Protein AF-A0A2K1YVZ6-F1 (afdb_monomer)

pLDDT: mean 75.74, std 20.15, range [35.44, 96.19]

Solvent-accessible surface area (backbone atoms only — not comparable to full-atom values): 6658 Å² total; per-residue (Å²): 130,66,72,62,56,57,52,52,50,51,48,48,52,53,48,57,61,57,52,78,75,61,92,81,87,84,85,90,77,98,65,85,82,42,73,67,54,52,61,62,71,47,50,75,32,50,29,37,39,34,30,75,86,65,38,34,38,37,26,31,30,70,47,71,53,99,67,50,38,34,32,30,33,68,22,32,36,26,54,92,84,38,82,74,49,75,64,32,71,43,78,46,63,23,91,46,54,67,49,76,45,77,48,86,72,67,96,72,89,86,128

Mean predicted aligned error: 11.26 Å

Radius of gyration: 15.01 Å; Cα contacts (8 Å, |Δi|>4): 165; chains: 1; bounding box: 36×34×40 Å

Foldseek 3Di:
DPVVVVVVVVVVVVVVVVVVPDDDDDDDDDDDCDPVNVQVVQAQAWKWWAFPVRKIKTAHWHDADPLGWTWGAQIFIDDPNDTDDTDGTDIDGSVGTPDMDGDPPDPDDDD

Organism: Populus trichocarpa (NCBI:txid3694)

Structure (mmCIF, N/CA/C/O backbone):
data_AF-A0A2K1YVZ6-F1
#
_entry.id   AF-A0A2K1YVZ6-F1
#
loop_
_atom_site.group_PDB
_atom_site.id
_atom_site.type_symbol
_atom_site.label_atom_id
_atom_site.label_alt_id
_atom_site.label_comp_id
_atom_site.label_asym_id
_atom_site.label_entity_id
_atom_site.label_seq_id
_atom_site.pdbx_PDB_ins_code
_atom_site.Cartn_x
_atom_site.Cartn_y
_atom_site.Cartn_z
_atom_site.occupancy
_atom_site.B_iso_or_equiv
_atom_site.auth_seq_id
_atom_site.auth_comp_id
_atom_site.auth_asym_id
_atom_site.auth_atom_id
_atom_site.pdbx_PDB_model_num
ATOM 1 N N . MET A 1 1 ? -8.705 15.170 -15.333 1.00 47.06 1 MET A N 1
ATOM 2 C CA . MET A 1 1 ? -8.164 14.261 -14.290 1.00 47.06 1 MET A CA 1
ATOM 3 C C . MET A 1 1 ? -8.987 12.979 -14.062 1.00 47.06 1 MET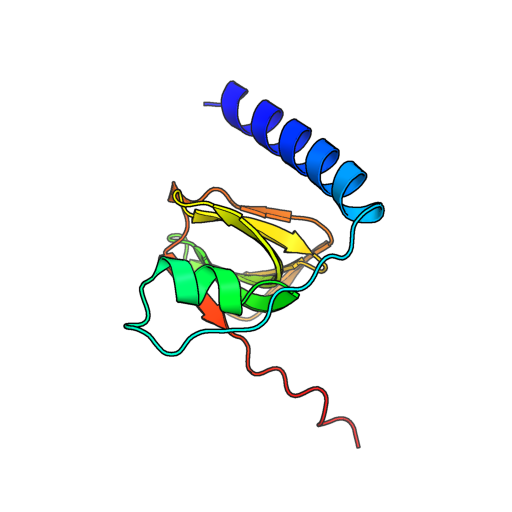 A C 1
ATOM 5 O O . MET A 1 1 ? -8.477 12.074 -13.418 1.00 47.06 1 MET A O 1
ATOM 9 N N . ILE A 1 2 ? -10.214 12.866 -14.598 1.00 42.84 2 ILE A N 1
ATOM 10 C CA . ILE A 1 2 ? -11.127 11.720 -14.373 1.00 42.84 2 ILE A CA 1
ATOM 11 C C . ILE A 1 2 ? -10.910 10.556 -15.366 1.00 42.84 2 ILE A C 1
ATOM 13 O O . ILE A 1 2 ? -11.119 9.399 -15.017 1.00 42.84 2 ILE A O 1
ATOM 17 N N . VAL A 1 3 ? -10.397 10.829 -16.571 1.00 37.12 3 VAL A N 1
ATOM 18 C CA . VAL A 1 3 ? -10.307 9.822 -17.650 1.00 37.12 3 VAL A CA 1
ATOM 19 C C . VAL A 1 3 ? -9.278 8.714 -17.361 1.00 37.12 3 VAL A C 1
ATOM 21 O O . VAL A 1 3 ? -9.484 7.568 -17.746 1.00 37.12 3 VAL A O 1
ATOM 24 N N . THR A 1 4 ? -8.205 8.998 -16.613 1.00 47.78 4 THR A N 1
ATOM 25 C CA . THR A 1 4 ? -7.201 7.974 -16.271 1.00 47.78 4 THR A CA 1
ATOM 26 C C . THR A 1 4 ? -7.686 7.011 -15.183 1.00 47.78 4 THR A C 1
ATOM 28 O O . THR A 1 4 ? -7.359 5.832 -15.231 1.00 47.78 4 THR A O 1
ATOM 31 N N . LEU A 1 5 ? -8.482 7.478 -14.213 1.00 50.41 5 LEU A N 1
ATOM 32 C CA . LEU A 1 5 ? -8.921 6.647 -13.084 1.00 50.41 5 LEU A CA 1
ATOM 33 C C . LEU A 1 5 ? -9.891 5.540 -13.528 1.00 50.41 5 LEU A C 1
ATOM 35 O O . LEU A 1 5 ? -9.784 4.414 -13.051 1.00 50.41 5 LEU A O 1
ATOM 39 N N . LEU A 1 6 ? -10.776 5.832 -14.490 1.00 51.38 6 LEU A N 1
ATOM 40 C CA . LEU A 1 6 ? -11.707 4.842 -15.041 1.00 51.38 6 LEU A CA 1
ATOM 41 C C . LEU A 1 6 ? -10.978 3.759 -15.850 1.00 51.38 6 LEU A C 1
ATOM 43 O O . LEU A 1 6 ? -11.295 2.579 -15.733 1.00 51.38 6 LEU A O 1
ATOM 47 N N . ALA A 1 7 ? -9.965 4.145 -16.633 1.00 55.28 7 ALA A N 1
ATOM 48 C CA . ALA A 1 7 ? -9.156 3.199 -17.396 1.00 55.28 7 ALA A CA 1
ATOM 49 C C . ALA A 1 7 ? -8.346 2.274 -16.474 1.00 55.28 7 ALA A C 1
ATOM 51 O O . ALA A 1 7 ? -8.337 1.068 -16.691 1.00 55.28 7 ALA A O 1
ATOM 52 N N . PHE A 1 8 ? -7.731 2.806 -15.411 1.00 59.25 8 PHE A N 1
ATOM 53 C CA . PHE A 1 8 ? -6.975 1.991 -14.455 1.00 59.25 8 PHE A CA 1
ATOM 54 C C . PHE A 1 8 ? -7.862 1.076 -13.611 1.00 59.25 8 PHE A C 1
ATOM 56 O O . PHE A 1 8 ? -7.460 -0.052 -13.344 1.00 59.25 8 PHE A O 1
ATOM 63 N N . LEU A 1 9 ? -9.074 1.505 -13.246 1.00 56.59 9 LEU A N 1
ATOM 64 C CA . LEU A 1 9 ? -10.025 0.630 -12.565 1.00 56.59 9 LEU A CA 1
ATOM 65 C C . LEU A 1 9 ? -10.519 -0.482 -13.500 1.00 56.59 9 LEU A C 1
ATOM 67 O O . LEU A 1 9 ? -10.553 -1.638 -13.095 1.00 56.59 9 LEU A O 1
ATOM 71 N N . ASN A 1 10 ? -10.809 -0.170 -14.767 1.00 56.06 10 ASN A N 1
ATOM 72 C CA . ASN A 1 10 ? -11.184 -1.173 -15.768 1.00 56.06 10 ASN A CA 1
ATOM 73 C C . ASN A 1 10 ? -10.041 -2.156 -16.064 1.00 56.06 10 ASN A C 1
ATOM 75 O O . ASN A 1 10 ? -10.280 -3.357 -16.162 1.00 56.06 10 ASN A O 1
ATOM 79 N N . VAL A 1 11 ? -8.796 -1.676 -16.148 1.00 63.81 11 VAL A N 1
ATOM 80 C CA . VAL A 1 11 ? -7.602 -2.526 -16.285 1.00 63.81 11 VAL A CA 1
ATOM 81 C C . VAL A 1 11 ? -7.393 -3.367 -15.028 1.00 63.81 11 VAL A C 1
ATOM 83 O O . VAL A 1 11 ? -7.145 -4.558 -15.153 1.00 63.81 11 VAL A O 1
ATOM 86 N N . TYR A 1 12 ? -7.557 -2.810 -13.826 1.00 63.41 12 TYR A N 1
ATOM 87 C CA . TYR A 1 12 ? -7.456 -3.570 -12.579 1.00 63.41 12 TYR A CA 1
ATOM 88 C C . TYR A 1 12 ? -8.527 -4.659 -12.485 1.00 63.41 12 TYR A C 1
ATOM 90 O O . TYR A 1 12 ? -8.206 -5.799 -12.163 1.00 63.41 12 TYR A O 1
ATOM 98 N N . VAL A 1 13 ? -9.781 -4.346 -12.816 1.00 65.25 13 VAL A N 1
ATOM 99 C CA . VAL A 1 13 ? -10.875 -5.325 -12.859 1.00 65.25 13 VAL A CA 1
ATOM 100 C C . VAL A 1 13 ? -10.576 -6.414 -13.897 1.00 65.25 13 VAL A C 1
ATOM 102 O O . VAL A 1 13 ? -10.718 -7.598 -13.593 1.00 65.25 13 VAL A O 1
ATOM 105 N N . ALA A 1 14 ? -10.083 -6.053 -15.085 1.00 61.62 14 ALA A N 1
ATOM 106 C CA . ALA A 1 14 ? -9.698 -7.013 -16.121 1.00 61.62 14 ALA A CA 1
ATOM 107 C C . ALA A 1 14 ? -8.500 -7.895 -15.711 1.00 61.62 14 ALA A C 1
ATOM 109 O O . ALA A 1 14 ? -8.515 -9.107 -15.934 1.00 61.62 14 ALA A O 1
ATOM 110 N N . GLU A 1 15 ? -7.484 -7.318 -15.068 1.00 64.19 15 GLU A N 1
ATOM 111 C CA . GLU A 1 15 ? -6.331 -8.034 -14.513 1.00 64.19 15 GLU A CA 1
ATOM 112 C C . GLU A 1 15 ? -6.756 -8.952 -13.359 1.00 64.19 15 GLU A C 1
ATOM 114 O O . GLU A 1 15 ? -6.308 -10.096 -13.299 1.00 64.19 15 GLU A O 1
ATOM 119 N N . LYS A 1 16 ? -7.680 -8.517 -12.488 1.00 61.38 16 LYS A N 1
ATOM 120 C CA . LYS A 1 16 ? -8.249 -9.343 -11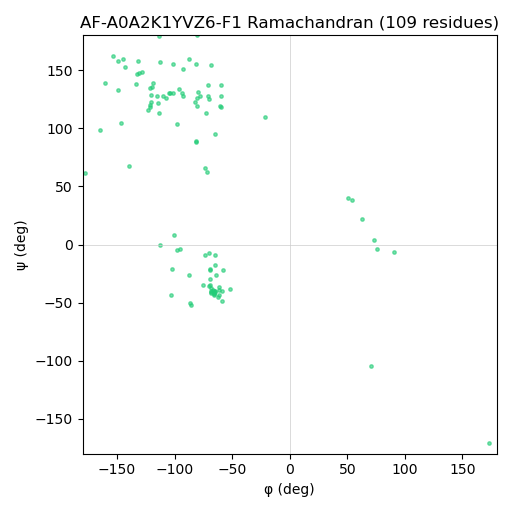.410 1.00 61.38 16 LYS A CA 1
ATOM 121 C C . LYS A 1 16 ? -8.987 -10.562 -11.969 1.00 61.38 16 LYS A C 1
ATOM 123 O O . LYS A 1 16 ? -8.852 -11.661 -11.430 1.00 61.38 16 LYS A O 1
ATOM 128 N N . LEU A 1 17 ? -9.716 -10.393 -13.076 1.00 57.31 17 LEU A N 1
ATOM 129 C CA . LEU A 1 17 ? -10.386 -11.492 -13.779 1.00 57.31 17 LEU A CA 1
ATOM 130 C C . LEU A 1 17 ? -9.385 -12.458 -14.437 1.00 57.31 17 LEU A C 1
ATOM 132 O O . LEU A 1 17 ? -9.554 -13.669 -14.309 1.00 57.31 17 LEU A O 1
ATOM 136 N N . LYS A 1 18 ? -8.304 -11.961 -15.057 1.00 59.62 18 LYS A N 1
ATOM 137 C CA . LYS A 1 18 ? -7.235 -12.806 -15.633 1.00 59.62 18 LYS A CA 1
ATOM 138 C C . LYS A 1 18 ? -6.436 -13.573 -14.577 1.00 59.62 18 LYS A C 1
ATOM 140 O O . LYS A 1 18 ? -6.099 -14.737 -14.784 1.00 59.62 18 LYS A O 1
ATOM 145 N N . LYS A 1 19 ? -6.143 -12.956 -13.429 1.00 55.88 19 LYS A N 1
ATOM 146 C CA . LYS A 1 19 ? -5.316 -13.566 -12.372 1.00 55.88 19 LYS A CA 1
ATOM 147 C C . LYS A 1 19 ? -5.994 -14.732 -11.659 1.00 55.88 19 LYS A C 1
ATOM 149 O O . LYS A 1 19 ? -5.302 -15.597 -11.132 1.00 55.88 19 LYS A O 1
ATOM 154 N N . LYS A 1 20 ? -7.329 -14.814 -11.714 1.00 50.78 20 LYS A N 1
ATOM 1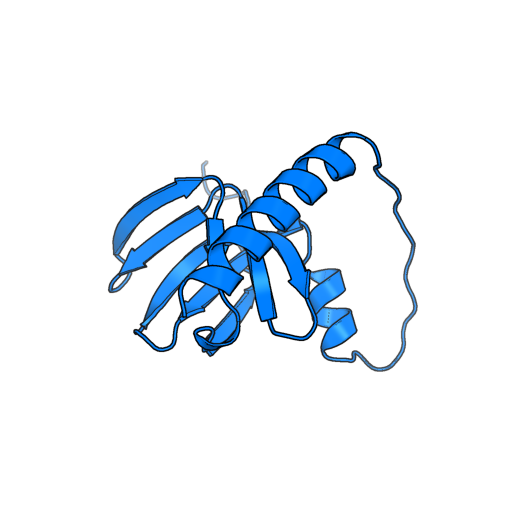55 C CA . LYS A 1 20 ? -8.100 -15.958 -11.199 1.00 50.78 20 LYS A CA 1
ATOM 156 C C . LYS A 1 20 ? -7.819 -17.271 -11.957 1.00 50.78 20 LYS A C 1
ATOM 158 O O . LYS A 1 20 ? -8.249 -18.319 -11.493 1.00 50.78 20 LYS A O 1
ATOM 163 N N . MET A 1 21 ? -7.084 -17.227 -13.077 1.00 47.97 21 MET A N 1
ATOM 164 C CA . MET A 1 21 ? -6.752 -18.388 -13.918 1.00 47.97 21 MET A CA 1
ATOM 165 C C . MET A 1 21 ? -5.264 -18.789 -13.935 1.00 47.97 21 MET A C 1
ATOM 167 O O . MET A 1 21 ? -4.932 -19.764 -14.601 1.00 47.97 21 MET A O 1
ATOM 171 N N . SER A 1 22 ? -4.350 -18.108 -13.229 1.00 46.25 22 SER A N 1
ATOM 172 C CA . SER A 1 22 ? -2.921 -18.468 -13.297 1.00 46.25 22 SER A CA 1
ATOM 173 C C . SER A 1 22 ? -2.178 -18.249 -11.979 1.00 46.25 22 SER A C 1
ATOM 175 O O . SER A 1 22 ? -1.849 -17.122 -11.607 1.00 46.25 22 SER A O 1
ATOM 177 N N . SER A 1 23 ? -1.884 -19.344 -11.271 1.00 38.75 23 SER A N 1
ATOM 178 C CA . SER A 1 23 ? -0.867 -19.374 -10.218 1.00 38.75 23 SER A CA 1
ATOM 179 C C . SER A 1 23 ? 0.436 -19.930 -10.800 1.00 38.75 23 SER A C 1
ATOM 181 O O . SER A 1 23 ? 0.564 -21.136 -10.994 1.00 38.75 23 SER A O 1
ATOM 183 N N . GLY A 1 24 ? 1.405 -19.058 -11.074 1.00 36.94 24 GLY A N 1
ATOM 184 C CA . GLY A 1 24 ? 2.774 -19.432 -11.432 1.00 36.94 24 GLY A CA 1
ATOM 185 C C . GLY A 1 24 ? 3.748 -18.787 -10.453 1.00 36.94 24 GLY A C 1
ATOM 186 O O . GLY A 1 24 ? 3.797 -17.561 -10.353 1.00 36.94 24 GLY A O 1
ATOM 187 N N . GLY A 1 25 ? 4.459 -19.609 -9.682 1.00 43.72 25 GLY A N 1
ATOM 188 C CA . GLY A 1 25 ? 5.516 -19.175 -8.771 1.00 43.72 25 GLY A CA 1
ATOM 189 C C . GLY A 1 25 ? 6.889 -19.226 -9.436 1.00 43.72 25 GLY A C 1
ATOM 190 O O . GLY A 1 25 ? 7.133 -20.089 -10.271 1.00 43.72 25 GLY A O 1
ATOM 191 N N . GLU A 1 26 ? 7.801 -18.355 -9.004 1.00 39.47 26 GLU A N 1
ATOM 192 C CA . GLU A 1 26 ? 9.230 -18.458 -9.317 1.00 39.47 26 GLU A CA 1
ATOM 193 C C . GLU A 1 26 ? 10.091 -18.254 -8.063 1.00 39.47 26 GLU A C 1
ATOM 195 O O . GLU A 1 26 ? 9.806 -17.409 -7.209 1.00 39.47 26 GLU A O 1
ATOM 200 N N . LYS A 1 27 ? 11.129 -19.098 -7.954 1.00 42.38 27 LYS A N 1
ATOM 201 C CA . LYS A 1 27 ? 12.138 -19.148 -6.884 1.00 42.38 27 LYS A CA 1
ATOM 202 C C . LYS A 1 27 ? 13.238 -18.095 -7.088 1.00 42.38 27 LYS A C 1
ATOM 204 O O . LYS A 1 27 ? 13.484 -17.639 -8.195 1.00 42.38 27 LYS A O 1
ATOM 209 N N . GLY A 1 28 ? 13.870 -17.721 -5.972 1.00 49.41 28 GLY A N 1
ATOM 210 C CA . GLY A 1 28 ? 14.662 -16.500 -5.800 1.00 49.41 28 GLY A CA 1
ATOM 211 C C . GLY A 1 28 ? 16.102 -16.480 -6.321 1.00 49.41 28 GLY A C 1
ATOM 212 O O . GLY A 1 28 ? 16.632 -17.462 -6.827 1.00 49.41 28 GLY A O 1
ATOM 213 N N . SER A 1 29 ? 16.737 -15.322 -6.117 1.00 35.47 29 SER A N 1
ATOM 214 C CA . SER A 1 29 ? 18.167 -15.062 -6.300 1.00 35.47 29 SER A CA 1
ATOM 215 C C . SER A 1 29 ? 18.622 -13.980 -5.308 1.00 35.47 29 SER A C 1
ATOM 217 O O . SER A 1 29 ? 17.944 -12.971 -5.109 1.00 35.47 29 SER A O 1
ATOM 219 N N . THR A 1 30 ? 19.744 -14.230 -4.635 1.00 51.25 30 THR A N 1
ATOM 220 C CA . THR A 1 30 ? 20.452 -13.324 -3.725 1.00 51.25 30 THR A CA 1
ATOM 221 C C . THR A 1 30 ? 21.328 -12.360 -4.523 1.00 51.25 30 THR A C 1
ATOM 223 O O . THR A 1 30 ? 22.499 -12.635 -4.763 1.00 51.25 30 THR A O 1
ATOM 226 N N . THR A 1 31 ? 20.773 -11.218 -4.910 1.00 46.69 31 THR A N 1
ATOM 227 C CA . THR A 1 31 ? 21.507 -10.079 -5.479 1.00 46.69 31 THR A CA 1
ATOM 228 C C . THR A 1 31 ? 20.879 -8.784 -4.968 1.00 46.69 31 THR A C 1
ATOM 230 O O . THR A 1 31 ? 19.725 -8.770 -4.545 1.00 46.69 31 THR A O 1
ATOM 233 N N . THR A 1 32 ? 21.689 -7.728 -4.891 1.00 52.50 32 THR A N 1
ATOM 234 C CA . THR A 1 32 ? 21.397 -6.365 -4.415 1.00 52.50 32 THR A CA 1
ATOM 235 C C . THR A 1 32 ? 19.904 -6.030 -4.445 1.00 52.50 32 THR A C 1
ATOM 237 O O . THR A 1 32 ? 19.332 -5.913 -5.523 1.00 52.50 32 THR A O 1
ATOM 240 N N . LYS A 1 33 ? 19.260 -5.906 -3.272 1.00 68.38 33 LYS A N 1
ATOM 241 C CA . LYS A 1 33 ? 17.807 -5.689 -3.182 1.00 68.38 33 LYS A CA 1
ATOM 242 C C . LYS A 1 33 ? 17.454 -4.342 -3.796 1.00 68.38 33 LYS A C 1
ATOM 244 O O . LYS A 1 33 ? 17.538 -3.311 -3.128 1.00 68.38 33 LYS A O 1
ATOM 249 N N . THR A 1 34 ? 17.069 -4.348 -5.065 1.00 80.38 34 THR A N 1
ATOM 250 C CA . THR A 1 34 ? 16.540 -3.148 -5.695 1.00 80.38 34 THR A CA 1
ATOM 251 C C . THR A 1 34 ? 15.182 -2.831 -5.063 1.00 80.38 34 THR A C 1
ATOM 253 O O . THR A 1 34 ? 14.497 -3.738 -4.570 1.00 80.38 34 THR A O 1
ATOM 256 N N . PRO A 1 35 ? 14.738 -1.564 -5.078 1.00 77.56 35 PRO A N 1
ATOM 257 C CA . PRO A 1 35 ? 13.389 -1.224 -4.643 1.00 77.56 35 PRO A CA 1
ATOM 258 C C . PRO A 1 35 ? 12.330 -2.081 -5.349 1.00 77.56 35 PRO A C 1
ATOM 260 O O . PRO A 1 35 ? 11.411 -2.567 -4.702 1.00 77.56 35 PRO A O 1
ATOM 263 N N . ALA A 1 36 ? 12.510 -2.375 -6.641 1.00 80.00 36 ALA A N 1
ATOM 264 C CA . ALA A 1 36 ? 11.607 -3.230 -7.408 1.00 80.00 36 ALA A CA 1
ATOM 265 C C . ALA A 1 36 ? 11.517 -4.671 -6.865 1.00 80.00 36 ALA A C 1
ATOM 267 O O . ALA A 1 36 ? 10.431 -5.255 -6.852 1.00 80.00 36 ALA A O 1
ATOM 268 N N . ASP A 1 37 ? 12.619 -5.242 -6.374 1.00 83.88 37 ASP A N 1
ATOM 269 C CA . ASP A 1 37 ? 12.614 -6.584 -5.777 1.00 83.88 37 ASP A CA 1
ATOM 270 C C . ASP A 1 37 ? 11.883 -6.602 -4.437 1.00 83.88 37 ASP A C 1
ATOM 272 O O . ASP A 1 37 ? 11.143 -7.546 -4.140 1.00 83.88 37 ASP A O 1
ATOM 276 N N . PHE A 1 38 ? 12.004 -5.524 -3.655 1.00 83.56 38 PHE A N 1
ATOM 277 C CA . PHE A 1 38 ? 11.190 -5.350 -2.456 1.00 83.56 38 PHE A CA 1
ATOM 278 C C . PHE A 1 38 ? 9.698 -5.350 -2.805 1.00 83.56 38 PHE A C 1
ATOM 280 O O . PHE A 1 38 ? 8.950 -6.134 -2.218 1.00 83.56 38 PHE A O 1
ATOM 287 N N . LEU A 1 39 ? 9.280 -4.573 -3.811 1.00 82.12 39 LEU A N 1
ATOM 288 C CA . LEU A 1 39 ? 7.883 -4.502 -4.262 1.00 82.12 39 LEU A CA 1
ATOM 289 C C . LEU A 1 39 ? 7.340 -5.870 -4.706 1.00 82.12 39 LEU A C 1
ATOM 291 O O . LEU A 1 39 ? 6.210 -6.227 -4.370 1.00 82.12 39 LEU A O 1
ATOM 295 N N . LYS A 1 40 ? 8.149 -6.680 -5.398 1.00 82.88 40 LYS A N 1
ATOM 296 C CA . LYS A 1 40 ? 7.777 -8.059 -5.757 1.00 82.88 40 LYS A CA 1
ATOM 297 C C . LYS A 1 40 ? 7.620 -8.949 -4.522 1.00 82.88 40 LYS A C 1
ATOM 299 O O . LYS A 1 40 ? 6.675 -9.731 -4.461 1.00 82.88 40 LYS A O 1
ATOM 304 N N . SER A 1 41 ? 8.507 -8.810 -3.536 1.00 85.44 41 SER A N 1
ATOM 305 C CA . SER A 1 41 ? 8.536 -9.659 -2.335 1.00 85.44 41 SER A CA 1
ATOM 306 C C . SER A 1 41 ? 7.353 -9.456 -1.380 1.00 85.44 41 SER A C 1
ATOM 308 O O . SER A 1 41 ? 7.045 -10.346 -0.586 1.00 85.44 41 SER A O 1
ATOM 310 N N . ILE A 1 42 ? 6.694 -8.296 -1.447 1.00 87.69 42 ILE A N 1
ATOM 311 C CA . ILE A 1 42 ? 5.569 -7.940 -0.571 1.00 87.69 42 ILE A CA 1
ATOM 312 C C . ILE A 1 42 ? 4.197 -8.242 -1.188 1.00 87.69 42 ILE A C 1
ATOM 314 O O . ILE A 1 42 ? 3.178 -8.085 -0.517 1.00 87.69 42 ILE A O 1
ATOM 318 N N . ARG A 1 43 ? 4.146 -8.706 -2.444 1.00 89.06 43 ARG A N 1
ATOM 319 C CA . ARG A 1 43 ? 2.898 -9.136 -3.095 1.00 89.06 43 ARG A CA 1
ATOM 320 C C . ARG A 1 43 ? 2.247 -10.284 -2.319 1.00 89.06 43 ARG A C 1
ATOM 322 O O . ARG A 1 43 ? 2.924 -11.207 -1.878 1.00 89.06 43 ARG A O 1
ATOM 329 N N . GLY A 1 44 ? 0.928 -10.222 -2.166 1.00 89.44 44 GLY A N 1
ATOM 330 C CA . GLY A 1 44 ? 0.124 -11.181 -1.407 1.00 89.44 44 GLY A CA 1
ATOM 331 C C . GLY A 1 44 ? 0.273 -11.075 0.113 1.00 89.44 44 GLY A C 1
ATOM 332 O O . GLY A 1 44 ? -0.295 -11.895 0.827 1.00 89.44 44 GLY A O 1
ATOM 333 N N . ARG A 1 45 ? 1.033 -10.100 0.632 1.00 91.81 45 ARG A N 1
ATOM 334 C CA . ARG A 1 45 ? 1.232 -9.914 2.075 1.00 91.81 45 ARG A CA 1
ATOM 335 C C . ARG A 1 45 ? 0.371 -8.772 2.618 1.00 91.81 45 ARG A C 1
ATOM 337 O O . ARG A 1 45 ? 0.050 -7.845 1.869 1.00 91.81 45 ARG A O 1
ATOM 344 N N . PRO A 1 46 ? 0.044 -8.795 3.922 1.00 94.38 46 PRO A N 1
ATOM 345 C CA . PRO A 1 46 ? -0.517 -7.643 4.607 1.00 94.38 46 PRO A CA 1
ATOM 346 C C . PRO A 1 46 ? 0.432 -6.443 4.543 1.00 94.38 46 P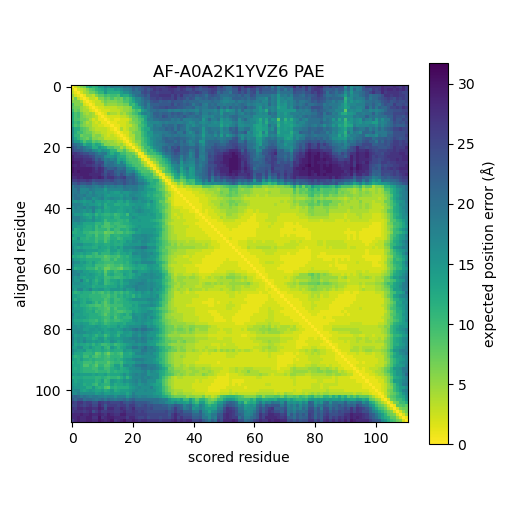RO A C 1
ATOM 348 O O . PRO A 1 46 ? 1.606 -6.533 4.919 1.00 94.38 46 PRO A O 1
ATOM 351 N N . VAL A 1 47 ? -0.083 -5.304 4.098 1.00 94.69 47 VAL A N 1
ATOM 352 C CA . VAL A 1 47 ? 0.656 -4.044 3.994 1.00 94.69 47 VAL A CA 1
ATOM 353 C C . VAL A 1 47 ? -0.139 -2.893 4.597 1.00 94.69 47 VAL A C 1
ATOM 355 O O . VAL A 1 47 ? -1.365 -2.948 4.723 1.00 94.69 47 VAL A O 1
ATOM 358 N N . VAL A 1 48 ? 0.585 -1.841 4.963 1.00 95.62 48 VAL A N 1
ATOM 359 C CA . VAL A 1 48 ? 0.038 -0.529 5.296 1.00 95.62 48 VAL A CA 1
ATOM 360 C C . VAL A 1 48 ? 0.538 0.463 4.255 1.00 95.62 48 VAL A C 1
ATOM 362 O O . VAL A 1 48 ? 1.740 0.555 4.006 1.00 95.62 48 VAL A O 1
ATOM 365 N N . VAL A 1 49 ? -0.386 1.197 3.649 1.00 94.81 49 VAL A N 1
ATOM 366 C CA . VAL A 1 49 ? -0.115 2.268 2.692 1.00 94.81 49 VAL A CA 1
ATOM 367 C C . VAL A 1 49 ? -0.563 3.573 3.327 1.00 94.81 49 VAL A C 1
ATOM 369 O O . VAL A 1 49 ? -1.756 3.775 3.552 1.00 94.81 49 VAL A O 1
ATOM 372 N N . LYS A 1 50 ? 0.389 4.456 3.629 1.00 95.31 50 LYS A N 1
ATOM 373 C CA . LYS A 1 50 ? 0.086 5.787 4.158 1.00 95.31 50 LYS A CA 1
ATOM 374 C C . LYS A 1 50 ? 0.006 6.778 3.011 1.00 95.31 50 LYS A C 1
ATOM 376 O O . LYS A 1 50 ? 0.913 6.828 2.178 1.00 95.31 50 LYS A O 1
ATOM 381 N N . LEU A 1 51 ? -1.063 7.564 2.966 1.00 94.94 51 LEU A N 1
ATOM 382 C CA . LEU A 1 51 ? -1.197 8.660 2.010 1.00 94.94 51 LEU A CA 1
ATOM 383 C C . LEU A 1 51 ? -0.584 9.953 2.551 1.00 94.94 51 LEU A C 1
ATOM 385 O O . LEU A 1 51 ? -0.479 10.151 3.762 1.00 94.94 51 LEU A O 1
ATOM 389 N N . ASN A 1 52 ? -0.274 10.882 1.646 1.00 93.69 52 ASN A N 1
ATOM 390 C CA . ASN A 1 52 ? 0.180 12.238 1.983 1.00 93.69 52 ASN A CA 1
ATOM 391 C C . ASN A 1 52 ? -0.830 13.017 2.847 1.00 93.69 52 ASN A C 1
ATOM 393 O O . ASN A 1 52 ? -0.448 13.939 3.557 1.00 93.69 52 ASN A O 1
ATOM 397 N N . SER A 1 53 ? -2.110 12.630 2.827 1.00 92.00 53 SER A N 1
ATOM 398 C CA . SER A 1 53 ? -3.156 13.190 3.693 1.00 92.00 53 SER A CA 1
ATOM 399 C C . SER A 1 53 ? -3.073 12.729 5.155 1.00 92.00 53 SER A C 1
ATOM 401 O O . SER A 1 53 ? -3.812 13.235 5.993 1.00 92.00 53 SER A O 1
ATOM 403 N N . GLY A 1 54 ? -2.221 11.748 5.471 1.00 92.88 54 GLY A N 1
ATOM 404 C CA . GLY A 1 54 ? -2.110 11.141 6.799 1.00 92.88 54 GLY A CA 1
ATOM 405 C C . GLY A 1 54 ? -3.013 9.923 7.027 1.00 92.88 54 GLY A C 1
ATOM 406 O O . GLY A 1 54 ? -2.857 9.257 8.053 1.00 92.88 54 GLY A O 1
ATOM 407 N N . VAL A 1 55 ? -3.903 9.611 6.077 1.00 95.12 55 VAL A N 1
ATOM 408 C CA . VAL A 1 55 ? -4.786 8.431 6.090 1.00 95.12 55 VAL A CA 1
ATOM 409 C C . VAL A 1 55 ? -3.982 7.154 5.841 1.00 95.12 55 VAL A C 1
ATOM 411 O O . VAL A 1 55 ? -3.129 7.122 4.951 1.00 95.12 55 VAL A O 1
ATOM 414 N N . ASP A 1 56 ? -4.280 6.100 6.600 1.00 95.88 56 ASP A N 1
ATOM 415 C CA . ASP A 1 56 ? -3.656 4.785 6.455 1.00 95.88 56 ASP A CA 1
ATOM 416 C C . ASP A 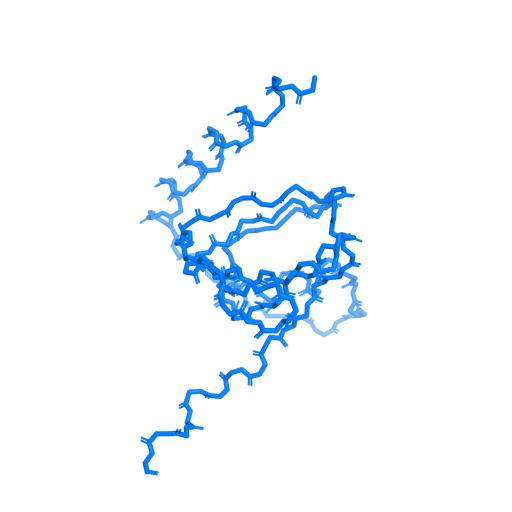1 56 ? -4.644 3.789 5.834 1.00 95.88 56 ASP A C 1
ATOM 418 O O . ASP A 1 56 ? -5.721 3.548 6.380 1.00 95.88 56 ASP A O 1
ATOM 422 N N . TYR A 1 57 ? -4.249 3.140 4.742 1.00 95.75 57 TYR A N 1
ATOM 423 C CA . TYR A 1 57 ? -4.950 1.984 4.188 1.00 95.75 57 TYR A CA 1
ATOM 424 C C . TYR A 1 57 ? -4.228 0.702 4.582 1.00 95.75 57 TYR A C 1
ATOM 426 O O . TYR A 1 57 ? -3.013 0.583 4.416 1.00 95.75 57 TYR A O 1
ATOM 434 N N . ARG A 1 58 ? -4.965 -0.271 5.111 1.00 95.81 58 ARG A N 1
ATOM 435 C CA . ARG A 1 58 ? -4.438 -1.572 5.542 1.00 95.81 58 ARG A CA 1
ATOM 436 C C . ARG A 1 58 ? -5.145 -2.674 4.777 1.00 95.81 58 ARG A C 1
ATOM 438 O O . ARG A 1 58 ? -6.359 -2.626 4.653 1.00 95.81 58 ARG A O 1
ATOM 445 N N . GLY A 1 59 ? -4.415 -3.657 4.270 1.00 94.88 59 GLY A N 1
ATOM 446 C CA . GLY A 1 59 ? -5.005 -4.736 3.473 1.00 94.88 59 GLY A CA 1
ATOM 447 C C . GLY A 1 59 ? -3.949 -5.650 2.870 1.00 94.88 59 GLY A C 1
ATOM 448 O O . GLY A 1 59 ? -2.768 -5.551 3.206 1.00 94.88 59 GLY A O 1
ATOM 449 N N . ILE A 1 60 ? -4.370 -6.543 1.983 1.00 93.44 60 ILE A N 1
ATOM 450 C CA . ILE A 1 60 ? -3.489 -7.471 1.272 1.00 93.44 60 ILE A CA 1
ATOM 451 C C . ILE A 1 60 ? -3.066 -6.847 -0.053 1.00 93.44 60 ILE A C 1
ATOM 453 O O . ILE A 1 60 ? -3.910 -6.424 -0.838 1.00 93.44 60 ILE A O 1
ATOM 457 N N . LEU A 1 61 ? -1.762 -6.794 -0.327 1.00 92.62 61 LEU A N 1
ATOM 458 C CA . LEU A 1 61 ? -1.262 -6.262 -1.593 1.00 92.62 61 LEU A CA 1
ATOM 459 C C . LEU A 1 61 ? -1.543 -7.235 -2.750 1.00 92.62 61 LEU A C 1
ATOM 461 O O . LEU A 1 61 ? -0.909 -8.286 -2.833 1.00 92.62 61 LEU A O 1
ATOM 465 N N . ALA A 1 62 ? -2.409 -6.872 -3.693 1.00 89.44 62 ALA A N 1
ATOM 466 C CA . ALA A 1 62 ? -2.696 -7.695 -4.872 1.00 89.44 62 ALA A CA 1
ATOM 467 C C . ALA A 1 62 ? -1.712 -7.429 -6.025 1.00 89.44 62 ALA A C 1
ATOM 469 O O . ALA A 1 62 ? -1.108 -8.357 -6.589 1.00 89.44 62 ALA A O 1
ATOM 470 N N . CYS A 1 63 ? -1.535 -6.151 -6.364 1.00 87.25 63 CYS A N 1
ATOM 471 C CA . CYS A 1 63 ? -0.667 -5.675 -7.439 1.00 87.25 63 CYS A CA 1
ATOM 472 C C . CYS A 1 63 ? -0.096 -4.295 -7.115 1.00 87.25 63 CYS A C 1
ATOM 474 O O . CYS A 1 63 ? -0.662 -3.535 -6.333 1.00 87.25 63 CYS A O 1
ATOM 476 N N . LEU A 1 64 ? 1.023 -3.985 -7.760 1.00 86.25 64 LEU A N 1
ATOM 477 C CA . LEU A 1 64 ? 1.762 -2.742 -7.617 1.00 86.25 64 LEU A CA 1
ATOM 478 C C . LEU A 1 64 ? 2.659 -2.572 -8.847 1.00 86.25 64 LEU A C 1
ATOM 480 O O . LEU A 1 64 ? 3.239 -3.559 -9.306 1.00 86.25 64 LEU A O 1
ATOM 484 N N . ASP A 1 65 ? 2.755 -1.355 -9.376 1.00 82.81 65 ASP A N 1
ATOM 485 C CA . ASP A 1 65 ? 3.585 -1.015 -10.537 1.00 82.81 65 ASP A CA 1
ATOM 486 C C . ASP A 1 65 ? 4.752 -0.064 -10.190 1.00 82.81 65 ASP A C 1
ATOM 488 O O . ASP A 1 65 ? 4.931 0.353 -9.045 1.00 82.81 65 ASP A O 1
ATOM 492 N N . GLY A 1 66 ? 5.570 0.279 -11.193 1.00 80.62 66 GLY A N 1
ATOM 493 C CA . GLY A 1 66 ? 6.703 1.203 -11.042 1.00 80.62 66 GLY A CA 1
ATOM 494 C C . GLY A 1 66 ? 6.316 2.670 -10.803 1.00 80.62 66 GLY A C 1
ATOM 495 O O . GLY A 1 66 ? 7.189 3.480 -10.507 1.00 80.62 66 GLY A O 1
ATOM 496 N N . TYR A 1 67 ? 5.028 3.011 -10.902 1.00 85.12 67 TYR A N 1
ATOM 497 C CA . TYR A 1 67 ? 4.478 4.330 -10.578 1.00 85.12 67 TYR A CA 1
ATOM 498 C C . TYR A 1 67 ? 3.805 4.353 -9.201 1.00 85.12 67 TYR A C 1
ATOM 500 O O . TYR A 1 67 ? 3.165 5.345 -8.852 1.00 85.12 67 TYR A O 1
ATOM 508 N N . MET A 1 68 ? 3.944 3.273 -8.422 1.00 88.06 68 MET A N 1
ATOM 509 C CA . MET A 1 68 ? 3.324 3.079 -7.111 1.00 88.06 68 MET A CA 1
ATOM 510 C C . MET A 1 68 ? 1.791 3.050 -7.143 1.00 88.06 68 MET A C 1
ATOM 512 O O . MET A 1 68 ? 1.157 3.283 -6.115 1.00 88.06 68 MET A O 1
ATOM 516 N N . ASN A 1 69 ? 1.160 2.753 -8.284 1.00 88.25 69 ASN A N 1
ATOM 517 C CA . ASN A 1 69 ? -0.271 2.451 -8.289 1.00 88.25 69 ASN A CA 1
ATOM 518 C C . ASN A 1 69 ? -0.483 1.096 -7.623 1.00 88.25 69 ASN A C 1
ATOM 520 O O . ASN A 1 69 ? 0.133 0.106 -8.013 1.00 88.25 69 ASN A O 1
ATOM 524 N N . ILE A 1 70 ? -1.339 1.059 -6.610 1.00 90.75 70 ILE A N 1
ATOM 525 C CA . ILE A 1 70 ? -1.468 -0.070 -5.696 1.00 90.75 70 ILE A CA 1
ATOM 526 C C . ILE A 1 70 ? -2.887 -0.606 -5.763 1.00 90.75 70 ILE A C 1
ATOM 528 O O . ILE A 1 70 ? -3.860 0.120 -5.579 1.00 90.75 70 ILE A O 1
ATOM 532 N N . ALA A 1 71 ? -2.994 -1.907 -5.970 1.00 90.81 71 ALA A N 1
ATOM 533 C CA . ALA A 1 71 ? -4.226 -2.642 -5.794 1.00 90.81 71 ALA A CA 1
ATOM 534 C C . ALA A 1 71 ? -4.174 -3.445 -4.500 1.00 90.81 71 ALA A C 1
ATOM 536 O O . ALA A 1 71 ? -3.219 -4.196 -4.269 1.00 90.81 71 ALA A O 1
ATOM 537 N N . MET A 1 72 ? -5.215 -3.320 -3.687 1.00 91.88 72 MET A N 1
ATOM 538 C CA . MET A 1 72 ? -5.338 -4.004 -2.4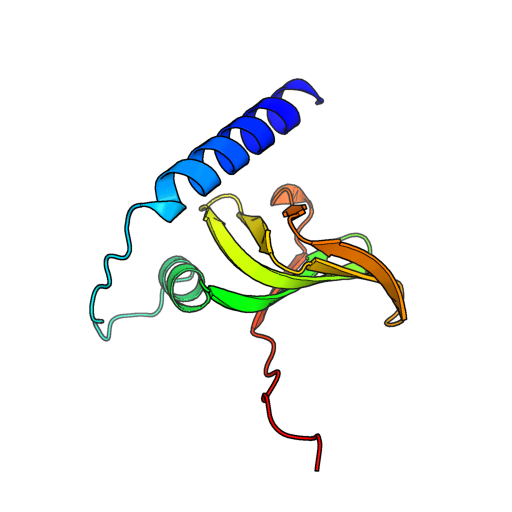09 1.00 91.88 72 MET A CA 1
ATOM 539 C C . MET A 1 72 ? -6.663 -4.744 -2.300 1.00 91.88 72 MET A C 1
ATOM 541 O O . MET A 1 72 ? -7.683 -4.326 -2.844 1.00 91.88 72 MET A O 1
ATOM 545 N N . GLU A 1 73 ? -6.631 -5.844 -1.566 1.00 90.75 73 GLU A N 1
ATOM 546 C CA . GLU A 1 73 ? -7.794 -6.633 -1.178 1.00 90.75 73 GLU A CA 1
ATOM 547 C C . GLU A 1 73 ? -7.992 -6.528 0.335 1.00 90.75 73 GLU A C 1
ATOM 549 O O . GLU A 1 73 ? -7.049 -6.248 1.081 1.00 90.75 73 GLU A O 1
ATOM 554 N N . GLN A 1 74 ? -9.222 -6.768 0.798 1.00 93.19 74 GLN A N 1
ATOM 555 C CA . GLN A 1 74 ? -9.593 -6.665 2.218 1.00 93.19 74 GLN A CA 1
ATOM 556 C C . GLN A 1 74 ? -9.155 -5.330 2.851 1.00 93.19 74 GLN A C 1
ATOM 558 O O . GLN A 1 74 ? -8.664 -5.281 3.977 1.00 93.19 74 GLN A O 1
ATOM 563 N N . THR A 1 75 ? -9.302 -4.249 2.089 1.00 93.56 75 THR A N 1
ATOM 564 C CA . THR A 1 75 ? -8.775 -2.931 2.420 1.00 93.56 75 THR A CA 1
ATOM 565 C C . THR A 1 75 ? -9.645 -2.241 3.462 1.00 93.56 75 THR A C 1
ATOM 567 O O . THR A 1 75 ? -10.856 -2.094 3.286 1.00 93.56 75 THR A O 1
ATOM 570 N N . GLU A 1 76 ? -9.007 -1.773 4.525 1.00 95.50 76 GLU A N 1
ATOM 571 C CA . GLU A 1 76 ? -9.575 -1.005 5.624 1.00 95.50 76 GLU A CA 1
ATOM 572 C C . GLU A 1 76 ? -8.907 0.371 5.683 1.00 95.50 76 GLU A C 1
ATOM 574 O O . GLU A 1 76 ? -7.693 0.497 5.511 1.00 95.50 76 GLU A O 1
ATOM 579 N N . GLU A 1 77 ? -9.697 1.406 5.939 1.00 94.44 77 GLU A N 1
ATOM 580 C CA . GLU A 1 77 ? -9.238 2.788 6.047 1.00 94.44 77 GLU A CA 1
ATOM 581 C C . GLU A 1 77 ? -9.205 3.234 7.496 1.00 94.44 77 GLU A C 1
ATOM 583 O O . GLU A 1 77 ? -10.187 3.110 8.234 1.00 94.44 77 GLU A O 1
ATOM 588 N N . TYR A 1 78 ? -8.072 3.811 7.873 1.00 96.19 78 TYR A N 1
ATOM 589 C CA . TYR A 1 78 ? -7.820 4.339 9.194 1.00 96.19 78 TYR A CA 1
ATOM 590 C C . TYR A 1 78 ? -7.493 5.825 9.107 1.00 96.19 78 TYR A C 1
ATOM 592 O O . TYR A 1 78 ? -6.522 6.237 8.471 1.00 96.19 78 TYR A O 1
ATOM 600 N N . VAL A 1 79 ? -8.282 6.633 9.810 1.00 93.12 79 VAL A N 1
ATOM 601 C CA . VAL A 1 79 ? -8.046 8.071 9.969 1.00 93.12 79 VAL A CA 1
ATOM 602 C C . VAL A 1 79 ? -7.749 8.316 11.438 1.00 93.12 79 VAL A C 1
ATOM 604 O O . VAL A 1 79 ? -8.552 7.957 12.299 1.00 93.12 79 VAL A O 1
ATOM 607 N N . ASN A 1 80 ? -6.578 8.883 11.735 1.00 92.06 80 ASN A N 1
ATOM 608 C CA . ASN A 1 80 ? -6.092 9.080 13.107 1.00 92.06 80 ASN A CA 1
ATOM 609 C C . ASN A 1 80 ? -6.083 7.776 13.931 1.00 92.06 80 ASN A C 1
ATOM 611 O O . ASN A 1 80 ? -6.460 7.756 15.099 1.00 92.06 80 ASN A O 1
ATOM 615 N N . GLY A 1 81 ? -5.715 6.658 13.295 1.00 90.69 81 GLY A N 1
ATOM 616 C CA . GLY A 1 81 ? -5.652 5.341 13.935 1.00 90.69 81 GLY A CA 1
ATOM 617 C C . GLY A 1 81 ? -7.004 4.664 14.181 1.00 90.69 81 GLY A C 1
ATOM 618 O O . GLY A 1 81 ? -7.022 3.507 14.597 1.00 90.69 81 GLY A O 1
ATOM 619 N N . GLN A 1 82 ? -8.127 5.321 13.880 1.00 94.38 82 GLN A N 1
ATOM 620 C CA . GLN A 1 82 ? -9.462 4.739 14.002 1.00 94.38 82 GLN A CA 1
ATOM 621 C C . GLN A 1 82 ? -9.940 4.180 12.668 1.00 94.38 82 GLN A C 1
ATOM 623 O O . GLN A 1 82 ? -9.866 4.873 11.654 1.00 94.38 82 GLN A O 1
ATOM 628 N N . LEU A 1 83 ? -10.487 2.963 12.691 1.00 94.12 83 LEU A N 1
ATOM 629 C CA . LEU A 1 83 ? -11.164 2.380 11.537 1.00 94.12 83 LEU A CA 1
ATOM 630 C C . LEU A 1 83 ? -12.353 3.271 11.152 1.00 94.12 83 LEU A C 1
ATOM 632 O O . LEU A 1 83 ? -13.260 3.475 11.960 1.00 94.12 83 LEU A O 1
ATOM 636 N N . LYS A 1 84 ? -12.336 3.806 9.932 1.00 94.75 84 LYS A N 1
ATOM 637 C CA . LYS A 1 84 ? -13.428 4.615 9.378 1.00 94.75 84 LYS A CA 1
ATOM 638 C C . LYS A 1 84 ? -14.267 3.837 8.382 1.00 94.75 84 LYS A C 1
ATOM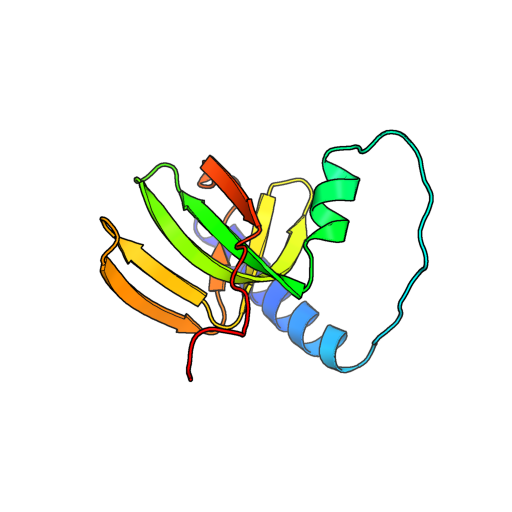 640 O O . LYS A 1 84 ? -15.485 3.899 8.467 1.00 94.75 84 LYS A O 1
ATOM 645 N N . ASN A 1 85 ? -13.628 3.083 7.490 1.00 91.88 85 ASN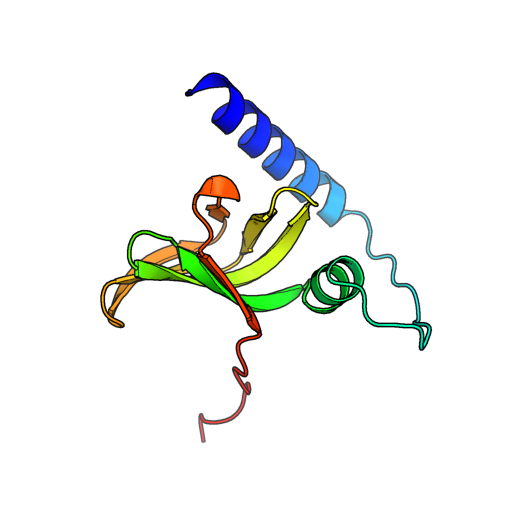 A N 1
ATOM 646 C CA . ASN A 1 85 ? -14.317 2.340 6.440 1.00 91.88 85 ASN A CA 1
ATOM 647 C C . ASN A 1 85 ? -13.649 1.003 6.126 1.00 91.88 85 ASN A C 1
ATOM 649 O O . ASN A 1 85 ? -12.459 0.798 6.377 1.00 91.88 85 ASN A O 1
ATOM 653 N N . LYS A 1 86 ? -14.434 0.110 5.518 1.00 92.94 86 LYS A N 1
ATOM 654 C CA . LYS A 1 86 ? -13.970 -1.133 4.897 1.00 92.94 86 LYS A CA 1
ATOM 655 C C . LYS A 1 86 ? -14.375 -1.123 3.430 1.00 92.94 86 LYS A C 1
ATOM 657 O O . LYS A 1 86 ? -15.561 -1.075 3.124 1.00 92.94 86 LYS A O 1
ATOM 662 N N . TYR A 1 87 ? -13.392 -1.171 2.542 1.00 85.44 87 TYR A N 1
ATOM 663 C CA . TYR A 1 87 ? -13.593 -1.085 1.095 1.00 85.44 87 TYR A CA 1
ATOM 664 C C . TYR A 1 87 ? -13.497 -2.446 0.395 1.00 85.44 87 TYR A C 1
ATOM 666 O O . TYR A 1 87 ? -14.023 -2.607 -0.700 1.00 85.44 87 TYR A O 1
ATOM 674 N N . GLY A 1 88 ? -12.852 -3.444 1.012 1.00 90.12 88 GLY A N 1
ATOM 675 C CA . GLY A 1 88 ? -12.608 -4.726 0.351 1.00 90.12 88 GLY A CA 1
ATOM 676 C C . GLY A 1 88 ? -11.569 -4.559 -0.757 1.00 90.12 88 GLY A C 1
ATOM 677 O O . GLY A 1 88 ? -10.383 -4.416 -0.463 1.00 90.12 88 GLY A O 1
ATOM 678 N N . ASP A 1 89 ? -11.991 -4.555 -2.016 1.00 87.44 89 ASP A N 1
ATOM 679 C CA . ASP A 1 89 ? -11.083 -4.284 -3.131 1.00 87.44 89 ASP A CA 1
ATOM 680 C C . ASP A 1 89 ? -10.893 -2.778 -3.312 1.00 87.44 89 ASP A C 1
ATOM 682 O O . ASP A 1 89 ? -11.855 -2.046 -3.538 1.00 87.44 89 ASP A O 1
ATOM 686 N N . ALA A 1 90 ? -9.650 -2.313 -3.256 1.00 87.38 90 ALA A N 1
ATOM 687 C CA . ALA A 1 90 ? -9.318 -0.906 -3.418 1.00 87.38 90 ALA A CA 1
ATOM 688 C C . ALA A 1 90 ? -8.190 -0.708 -4.430 1.00 87.38 90 ALA A C 1
ATOM 690 O O . ALA A 1 90 ? -7.272 -1.521 -4.548 1.00 87.38 90 ALA A O 1
ATOM 691 N N . PHE A 1 91 ? -8.248 0.422 -5.130 1.00 89.94 91 PHE A N 1
ATOM 692 C CA . PHE A 1 91 ? -7.188 0.893 -6.008 1.00 89.94 91 PHE A CA 1
ATOM 693 C C . PHE A 1 91 ? -6.718 2.271 -5.540 1.00 89.94 91 PHE A C 1
ATOM 695 O O . PHE A 1 91 ? -7.495 3.225 -5.493 1.00 89.94 91 PHE A O 1
ATOM 702 N N . ILE A 1 92 ? -5.439 2.369 -5.193 1.00 89.38 92 ILE A N 1
ATOM 703 C CA . ILE A 1 92 ? -4.785 3.571 -4.685 1.00 89.38 92 ILE A CA 1
ATOM 704 C C . ILE A 1 92 ? -3.827 4.086 -5.755 1.00 89.38 92 ILE A C 1
ATOM 706 O O . ILE A 1 92 ? -2.963 3.364 -6.251 1.00 89.38 92 ILE A O 1
ATOM 710 N N . ARG A 1 93 ? -3.960 5.368 -6.100 1.00 91.06 93 ARG A N 1
ATOM 711 C CA . ARG A 1 93 ? -3.100 6.021 -7.089 1.00 91.06 93 ARG A CA 1
ATOM 712 C C . ARG A 1 93 ? -1.754 6.410 -6.473 1.00 91.06 93 ARG A C 1
ATOM 714 O O . ARG A 1 93 ? -1.724 7.076 -5.436 1.00 91.06 93 ARG A O 1
ATOM 721 N N . GLY A 1 94 ? -0.659 6.064 -7.147 1.00 88.56 94 GLY A N 1
ATOM 722 C CA . GLY A 1 94 ? 0.690 6.168 -6.584 1.00 88.56 94 GLY A CA 1
ATOM 723 C C . GLY A 1 94 ? 1.174 7.575 -6.253 1.00 88.56 94 GLY A C 1
ATOM 724 O O . GLY A 1 94 ? 1.935 7.753 -5.311 1.00 88.56 94 GLY A O 1
ATOM 725 N N . ASN A 1 95 ? 0.663 8.604 -6.933 1.00 90.19 95 ASN A N 1
ATOM 726 C CA . ASN A 1 95 ? 1.036 9.997 -6.660 1.00 90.19 95 ASN A CA 1
ATOM 727 C C . ASN A 1 95 ? 0.605 10.499 -5.267 1.00 90.19 95 ASN A C 1
ATOM 729 O O . ASN A 1 95 ? 1.087 11.538 -4.827 1.00 90.19 95 ASN A O 1
ATOM 733 N N . ASN A 1 96 ? -0.331 9.814 -4.603 1.00 88.69 96 ASN A N 1
ATOM 734 C CA . ASN A 1 96 ? -0.798 10.179 -3.264 1.00 88.69 96 ASN A CA 1
ATOM 735 C C . ASN A 1 96 ? -0.118 9.364 -2.155 1.00 88.69 96 ASN A C 1
ATOM 737 O O . ASN A 1 96 ? -0.384 9.613 -0.979 1.00 88.69 96 ASN A O 1
ATOM 741 N N . VAL A 1 97 ? 0.709 8.379 -2.515 1.00 93.06 97 VAL A N 1
ATOM 742 C CA . VAL A 1 97 ? 1.352 7.461 -1.573 1.00 93.06 97 VAL A CA 1
ATOM 743 C C . VAL A 1 97 ? 2.570 8.139 -0.954 1.00 93.06 97 VAL A C 1
ATOM 745 O O . VAL A 1 97 ? 3.461 8.589 -1.669 1.00 93.06 97 VAL A O 1
ATOM 748 N N . LEU A 1 98 ? 2.615 8.167 0.377 1.00 94.06 98 LEU A N 1
ATOM 749 C CA . LEU A 1 98 ? 3.780 8.603 1.143 1.00 94.06 98 LEU A CA 1
ATOM 750 C C . LEU A 1 98 ? 4.756 7.441 1.339 1.00 94.06 98 LEU A C 1
ATOM 752 O O . LEU A 1 98 ? 5.941 7.555 1.042 1.00 94.06 98 LEU A O 1
ATOM 756 N N . TYR A 1 99 ? 4.256 6.308 1.840 1.00 92.75 99 TYR A N 1
ATOM 757 C CA . TYR A 1 99 ? 5.039 5.082 1.966 1.00 92.75 99 TYR A CA 1
ATOM 758 C C . TYR A 1 99 ? 4.158 3.834 1.936 1.00 92.75 99 TYR A C 1
ATOM 760 O O . TYR A 1 99 ? 2.957 3.877 2.214 1.00 92.75 99 TYR A O 1
ATOM 768 N N . ILE A 1 100 ? 4.807 2.701 1.670 1.00 92.19 100 ILE A N 1
ATOM 769 C CA . ILE A 1 100 ? 4.268 1.359 1.875 1.00 92.19 100 ILE A CA 1
ATOM 770 C C . ILE A 1 100 ? 5.156 0.604 2.866 1.00 92.19 100 ILE A C 1
ATOM 772 O O . ILE A 1 100 ? 6.382 0.647 2.773 1.00 92.19 100 ILE A O 1
ATOM 776 N N . SER A 1 101 ? 4.545 -0.090 3.819 1.00 92.06 101 SER A N 1
ATOM 777 C CA . SER A 1 101 ? 5.250 -0.943 4.772 1.00 92.06 101 SER A CA 1
ATOM 778 C C . SER A 1 101 ? 4.568 -2.301 4.893 1.00 92.06 101 SER A C 1
ATOM 780 O O . SER A 1 101 ? 3.351 -2.430 4.767 1.00 92.06 101 SER A O 1
ATOM 782 N N . THR A 1 102 ? 5.354 -3.350 5.129 1.00 90.88 102 THR A N 1
ATOM 783 C CA . THR A 1 102 ? 4.802 -4.668 5.452 1.00 90.88 102 THR A CA 1
ATOM 784 C C . THR A 1 102 ? 4.210 -4.633 6.851 1.00 90.88 102 THR A C 1
ATOM 786 O O . THR A 1 102 ? 4.906 -4.273 7.804 1.00 90.88 102 THR A O 1
ATOM 789 N N . SER A 1 103 ? 2.961 -5.056 7.001 1.00 84.56 103 SER A N 1
ATOM 790 C CA . SER A 1 103 ? 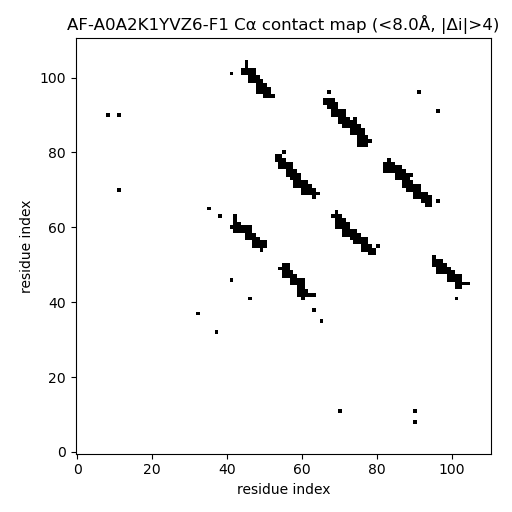2.375 -5.239 8.322 1.00 84.56 103 SER A CA 1
ATOM 791 C C . SER A 1 103 ? 2.837 -6.585 8.874 1.00 84.56 103 SER A C 1
ATOM 793 O O . SER A 1 103 ? 2.547 -7.632 8.295 1.00 84.56 103 SER A O 1
ATOM 795 N N . LYS A 1 104 ? 3.543 -6.581 10.010 1.00 66.50 104 LYS A N 1
ATOM 796 C CA . LYS A 1 104 ? 3.721 -7.791 10.823 1.00 66.50 104 LYS A CA 1
ATOM 797 C C . LYS A 1 104 ? 2.405 -8.087 11.543 1.00 66.50 104 LYS A C 1
ATOM 799 O O . LYS A 1 104 ? 2.319 -7.959 12.758 1.00 66.50 104 LYS A O 1
ATOM 804 N N . ARG A 1 105 ? 1.349 -8.430 10.809 1.00 55.19 105 ARG A N 1
ATOM 805 C CA . ARG A 1 105 ? 0.187 -9.056 11.438 1.00 55.19 105 ARG A CA 1
ATOM 806 C C . ARG A 1 105 ? 0.532 -10.532 11.576 1.00 55.19 105 ARG A C 1
ATOM 808 O O . ARG A 1 105 ? 0.318 -11.312 10.652 1.00 55.19 105 ARG A O 1
ATOM 815 N N . THR A 1 106 ? 1.164 -10.892 12.689 1.00 44.88 106 THR A N 1
ATOM 816 C CA . THR A 1 106 ? 1.230 -12.290 13.109 1.00 44.88 106 THR A CA 1
ATOM 817 C C . THR A 1 106 ? -0.218 -12.734 13.290 1.00 44.88 106 THR A C 1
ATOM 819 O O . THR A 1 106 ? -0.954 -12.136 14.071 1.00 44.88 106 THR A O 1
ATOM 822 N N . LEU A 1 107 ? -0.667 -13.727 12.523 1.00 46.38 107 LEU A N 1
ATOM 823 C CA . LEU A 1 107 ? -1.920 -14.436 12.789 1.00 46.38 107 LEU A CA 1
ATOM 824 C C . LEU A 1 107 ? -1.711 -15.326 14.027 1.00 46.38 107 LEU A C 1
ATOM 826 O O . LEU A 1 107 ? -1.689 -16.543 13.923 1.00 46.38 107 LEU A O 1
ATOM 830 N N . ALA A 1 108 ? -1.431 -14.713 15.171 1.00 44.00 108 ALA A N 1
ATOM 831 C CA . ALA A 1 108 ? -1.345 -15.334 16.482 1.00 44.00 108 ALA A CA 1
ATOM 832 C C . ALA A 1 108 ? -1.392 -14.186 17.489 1.00 44.00 108 ALA A C 1
ATOM 834 O O . ALA A 1 108 ? -0.417 -13.458 17.609 1.00 44.00 108 ALA A O 1
ATOM 835 N N . ASP A 1 109 ? -2.577 -13.940 18.040 1.00 42.03 109 ASP A N 1
ATOM 836 C CA . ASP A 1 109 ? -2.811 -13.472 19.416 1.00 42.03 109 ASP A CA 1
ATOM 837 C C . ASP A 1 109 ? -4.329 -13.390 19.607 1.00 42.03 109 ASP A C 1
ATOM 839 O O . ASP A 1 109 ? -4.953 -12.342 19.763 1.00 42.03 109 ASP A O 1
ATOM 843 N N . GLY A 1 110 ? -4.925 -14.570 19.472 1.00 44.72 110 GLY A N 1
ATOM 844 C CA . GLY A 1 110 ? -6.300 -14.879 19.822 1.00 44.72 110 GLY A CA 1
ATOM 845 C C . GLY A 1 110 ? -6.293 -16.256 20.469 1.00 44.72 110 GLY A C 1
ATOM 846 O O . GLY A 1 110 ? -6.731 -17.222 19.849 1.00 44.72 110 GLY A O 1
ATOM 847 N N . ALA A 1 111 ? -5.696 -16.330 21.656 1.00 35.44 111 ALA A N 1
ATOM 848 C CA . ALA A 1 111 ? -5.836 -17.406 22.628 1.00 35.44 111 ALA A CA 1
ATOM 849 C C . ALA A 1 111 ? -5.954 -16.757 24.009 1.00 35.44 111 ALA A C 1
ATOM 851 O O . ALA A 1 111 ? -5.151 -15.833 24.275 1.00 35.44 111 ALA A O 1
#

Secondary structure (DSSP, 8-state):
--HHHHHHHHHHHHHHHHHTT---------S---HHHHHHHTTTSEEEEEETTS-EEEEEEEEE-TT--EEEEEEEEEETTEEEEEEEEEEE-GGGEEEEEE----S----

InterPro domains:
  IPR001163 Sm domain, eukaryotic/archaea-type [PF01423] (37-101)
  IPR001163 Sm domain, eukaryotic/archaea-type [SM00651] (37-102)
  IPR010920 LSM domain superfamily [SSF50182] (35-102)
  IPR016487 Sm-like protein Lsm6/SmF [PTHR11021] (31-105)
  IPR047575 Sm domain [PS52002] (34-106)

Nearest PDB structures (foldseek):
  4f7u-assembly2_I  TM=9.603E-01  e=3.880E-09  Xenopus laevis
  1loj-assembly1_B  TM=9.518E-01  e=1.353E-07  Methanothermobacter thermautotrophicus str. Delta H
  1i4k-assembly6_T  TM=9.755E-01  e=3.287E-07  Archaeoglobus fulgidus
  3jb9-assembly1_n  TM=9.546E-01  e=2.490E-07  Schizosaccharomyces pombe 972h-
  1m8v-assembly1_B  TM=9.684E-01  e=4.847E-07  Pyrococcus abyssi

Sequence (111 aa):
MIVTLLAFLNVYVAEKLKKKMSSGGEKGSTTTKTPADFLKSIRGRPVVVKLNSGVDYRGILACLDGYMNIAMEQTEEYVNGQLKNKYGDAFIRGNNVLYISTSKRTLADGA